Protein AF-J0WWE3-F1 (afdb_monomer_lite)

InterPro domains:
  IPR024512 Small subunit of serine palmitoyltransferase-like [PF11779] (27-78)

Sequence (94 aa):
MVVHTTRPWLRRLDLTYTPPQNRVTRFFWAQRMRFECSYALSMLEPWEKILVLGLLFALWYSVVTGAVKYLPHHIDFLRQRAAYYLEGVGSDEL

Foldseek 3Di:
DPPPDVDVVCVVPPVVLDQDPDPVSNVVSVVVVVVCVVVVVVPDDPVVNVVVVVVVVVVVVVVVVCCVVPVVVVVVVVVQVVCCVPVVDHPPPD

Structure (mmCIF, N/CA/C/O backbone):
data_AF-J0WWE3-F1
#
_entry.id   AF-J0WWE3-F1
#
loop_
_atom_site.group_PDB
_atom_site.id
_atom_site.type_symbol
_atom_site.label_atom_id
_atom_site.label_alt_id
_atom_site.label_comp_id
_atom_site.label_asym_id
_atom_site.label_entity_id
_atom_site.label_seq_id
_atom_site.pdbx_PDB_ins_code
_atom_site.Cartn_x
_atom_site.Cartn_y
_atom_site.Cartn_z
_atom_site.occupancy
_atom_site.B_iso_or_equiv
_atom_site.auth_seq_id
_atom_site.auth_comp_id
_atom_site.auth_asym_id
_atom_site.auth_atom_id
_atom_site.pdbx_PDB_model_num
ATOM 1 N N . MET A 1 1 ? -16.078 -22.795 16.525 1.00 41.31 1 MET A N 1
ATOM 2 C CA . MET A 1 1 ? -15.842 -23.805 17.565 1.00 41.31 1 MET A CA 1
ATOM 3 C C . MET A 1 1 ? -15.892 -23.026 18.853 1.00 41.31 1 MET A C 1
ATOM 5 O O . MET A 1 1 ? -14.945 -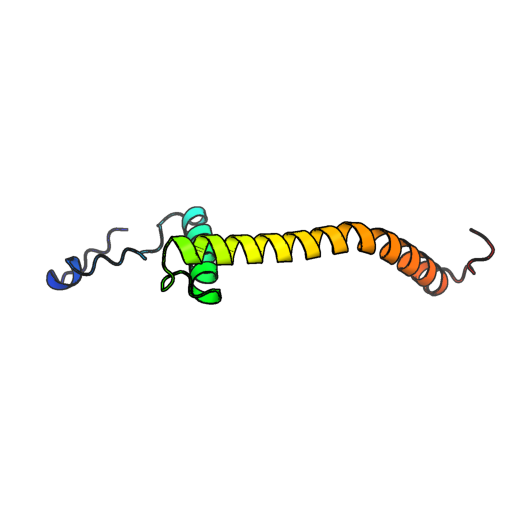22.312 19.156 1.00 41.31 1 MET A O 1
ATOM 9 N N . VAL A 1 2 ? -17.052 -23.020 19.508 1.00 52.00 2 VAL A N 1
ATOM 10 C CA . VAL A 1 2 ? -17.186 -22.408 20.830 1.00 52.00 2 VAL A CA 1
ATOM 11 C C . VAL A 1 2 ? -16.315 -23.252 21.749 1.00 52.00 2 VAL A C 1
ATOM 13 O O . VAL A 1 2 ? -16.633 -24.408 22.017 1.00 52.00 2 VAL A O 1
ATOM 16 N N . VAL A 1 3 ? -15.149 -22.730 22.124 1.00 59.31 3 VAL A N 1
ATOM 17 C CA . VAL A 1 3 ? -14.293 -23.385 23.110 1.00 59.31 3 VAL A CA 1
ATOM 18 C C . VAL A 1 3 ? -15.043 -23.285 24.430 1.00 59.31 3 VAL A C 1
ATOM 20 O O . VAL A 1 3 ? -15.051 -22.239 25.076 1.00 59.31 3 VAL A O 1
ATOM 23 N N . HIS A 1 4 ? -15.727 -24.362 24.809 1.00 50.81 4 HIS A N 1
ATOM 24 C CA . HIS A 1 4 ? -16.303 -24.499 26.138 1.00 50.81 4 HIS A CA 1
ATOM 25 C C . HIS A 1 4 ? -15.156 -24.661 27.136 1.00 50.81 4 HIS A C 1
ATOM 27 O O . HIS A 1 4 ? -14.761 -25.760 27.510 1.00 50.81 4 HIS A O 1
ATOM 33 N N . THR A 1 5 ? -14.581 -23.531 27.535 1.00 63.28 5 THR A N 1
ATOM 34 C CA . THR A 1 5 ? -13.690 -23.459 28.685 1.00 63.28 5 THR A CA 1
ATOM 35 C C . THR A 1 5 ? -14.524 -23.683 29.948 1.00 63.28 5 THR A C 1
ATOM 37 O O . THR A 1 5 ? -15.515 -22.997 30.199 1.00 63.28 5 THR A O 1
ATOM 40 N N . THR A 1 6 ? -14.145 -24.677 30.748 1.00 63.59 6 THR A N 1
ATOM 41 C CA . THR A 1 6 ? -14.820 -25.099 31.989 1.00 63.59 6 THR A CA 1
ATOM 42 C C . THR A 1 6 ? -14.676 -24.098 33.141 1.00 63.59 6 THR A C 1
ATOM 44 O O . THR A 1 6 ? -15.142 -24.356 34.247 1.00 63.59 6 THR A O 1
ATOM 47 N N . ARG A 1 7 ? -14.056 -22.933 32.909 1.00 72.31 7 ARG A N 1
ATOM 48 C CA . ARG A 1 7 ? -13.822 -21.902 33.928 1.00 72.31 7 ARG A CA 1
ATOM 49 C C . ARG A 1 7 ? -14.780 -20.717 33.725 1.00 72.31 7 ARG A C 1
ATOM 51 O O . ARG A 1 7 ? -14.522 -19.876 32.863 1.00 72.31 7 ARG A O 1
ATOM 58 N N . PRO A 1 8 ? -15.866 -20.603 34.514 1.00 69.25 8 PRO A N 1
ATOM 59 C C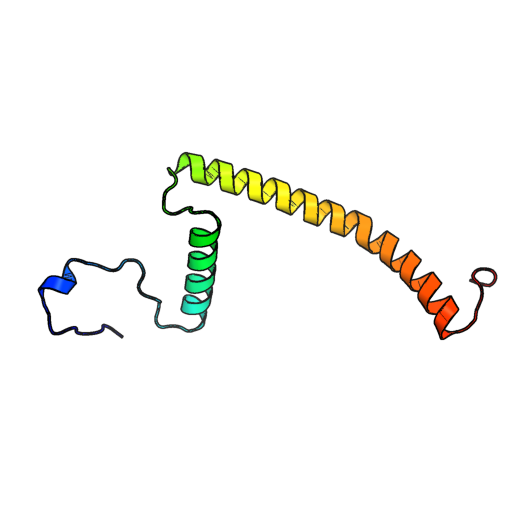A . PRO A 1 8 ? -16.943 -19.634 34.276 1.00 69.25 8 PRO A CA 1
ATOM 60 C C . PRO A 1 8 ? -16.504 -18.164 34.386 1.00 69.25 8 PRO A C 1
ATOM 62 O O . PRO A 1 8 ? -17.116 -17.296 33.770 1.00 69.25 8 PRO A O 1
ATOM 65 N N . TRP A 1 9 ? -15.416 -17.873 35.102 1.00 67.50 9 TRP A N 1
ATOM 66 C CA . TRP A 1 9 ? -14.857 -16.521 35.266 1.00 67.50 9 TRP A CA 1
ATOM 67 C C . TRP A 1 9 ? -14.184 -15.974 33.999 1.00 67.50 9 TRP A C 1
ATOM 69 O O . TRP A 1 9 ? -14.192 -14.765 33.792 1.00 67.50 9 TRP A O 1
ATOM 79 N N . LEU A 1 10 ? -13.660 -16.841 33.120 1.00 64.38 10 LEU A N 1
ATOM 80 C CA . LEU A 1 10 ? -13.057 -16.421 31.845 1.00 64.38 10 LEU A CA 1
ATOM 81 C C . LEU A 1 10 ? -14.104 -15.947 30.827 1.00 64.38 10 LEU A C 1
ATOM 83 O O . LEU A 1 10 ? -13.757 -15.274 29.868 1.00 64.38 10 LEU A O 1
ATOM 87 N N . ARG A 1 11 ? -15.388 -16.248 31.053 1.00 59.91 11 ARG A N 1
ATOM 88 C CA . ARG A 1 11 ? -16.493 -15.883 30.156 1.00 59.91 11 ARG A CA 1
ATOM 89 C C . ARG A 1 11 ? -16.769 -14.373 30.112 1.00 59.91 11 ARG A C 1
ATOM 91 O O . ARG A 1 11 ? -17.400 -13.912 29.177 1.00 59.91 11 ARG A O 1
ATOM 98 N N . ARG A 1 12 ? -16.318 -13.612 31.120 1.00 58.03 12 ARG A N 1
ATOM 99 C CA . ARG A 1 12 ? -16.446 -12.141 31.159 1.00 58.03 12 ARG A CA 1
ATOM 100 C C . ARG A 1 12 ? -15.344 -11.409 30.397 1.00 58.03 12 ARG A C 1
ATOM 102 O O . ARG A 1 12 ? -15.542 -10.264 30.014 1.00 58.03 12 ARG A O 1
ATOM 109 N N . LEU A 1 13 ? -14.207 -12.064 30.173 1.00 63.22 13 LEU A N 1
ATOM 110 C CA . LEU A 1 13 ? -13.203 -11.616 29.215 1.00 63.22 13 LEU A CA 1
ATOM 111 C C . LEU A 1 13 ? -13.663 -12.105 27.844 1.00 63.22 13 LEU A C 1
ATOM 113 O O . LEU A 1 13 ? -13.094 -13.045 27.292 1.00 63.22 13 LEU A O 1
ATOM 117 N N . ASP A 1 14 ? -14.745 -11.517 27.334 1.00 56.66 14 ASP A N 1
ATOM 118 C CA . ASP A 1 14 ? -15.102 -11.677 25.930 1.00 56.66 14 ASP A CA 1
ATOM 119 C C . ASP A 1 14 ? -13.912 -11.145 25.126 1.00 56.66 14 ASP A C 1
ATOM 121 O O . ASP A 1 14 ? -13.696 -9.942 24.989 1.00 56.66 14 ASP A O 1
ATOM 125 N N . LEU A 1 15 ? -13.048 -12.056 24.683 1.00 60.41 15 LEU A N 1
ATOM 126 C CA . LEU A 1 15 ? -11.953 -11.747 23.784 1.00 60.41 15 LEU A CA 1
ATOM 127 C C . LEU A 1 15 ? -12.610 -11.409 22.447 1.00 60.41 15 LEU A C 1
ATOM 129 O O . LEU A 1 15 ? -12.768 -12.270 21.583 1.00 60.41 15 LEU A O 1
ATOM 133 N N . THR A 1 16 ? -12.984 -10.142 22.263 1.00 61.97 16 THR A N 1
ATOM 134 C CA . THR A 1 16 ? -13.520 -9.605 20.999 1.00 61.97 16 THR A CA 1
ATOM 135 C C . THR A 1 16 ? -12.596 -9.922 19.811 1.00 61.97 16 THR A C 1
ATOM 137 O O . THR A 1 16 ? -13.015 -9.925 18.659 1.00 61.97 16 THR A O 1
ATOM 140 N N . TYR A 1 17 ? -11.338 -10.270 20.097 1.00 68.50 17 TYR A N 1
ATOM 141 C CA . TYR A 1 17 ? -10.324 -10.759 19.170 1.00 68.50 17 TYR A CA 1
ATOM 142 C C . TYR A 1 17 ? -10.231 -12.290 19.071 1.00 68.50 17 TYR A C 1
ATOM 144 O O . TYR A 1 17 ? -9.136 -12.853 19.019 1.00 68.50 17 TYR A O 1
ATOM 152 N N . THR A 1 18 ? -11.355 -12.999 19.013 1.00 76.88 18 THR A N 1
ATOM 153 C CA . THR A 1 18 ? -11.321 -14.417 18.628 1.00 76.88 18 THR A CA 1
ATOM 154 C C . THR A 1 18 ? -11.182 -14.547 17.105 1.00 76.88 18 THR A C 1
ATOM 156 O O . THR A 1 18 ? -11.909 -13.887 16.358 1.00 76.88 18 THR A O 1
ATOM 159 N N . PRO A 1 19 ? -10.249 -15.376 16.595 1.00 79.38 19 PRO A N 1
ATOM 160 C CA . PRO A 1 19 ? -10.134 -15.596 15.162 1.00 79.38 19 PRO A CA 1
ATOM 161 C C . PRO A 1 19 ? -11.382 -16.332 14.647 1.00 79.38 19 PRO A C 1
ATOM 163 O O . PRO A 1 19 ? -11.793 -17.337 15.238 1.00 79.38 19 PRO A O 1
ATOM 166 N N . PRO A 1 20 ? -11.980 -15.888 13.529 1.00 83.88 20 PRO A N 1
ATOM 167 C CA . PRO A 1 20 ? -13.163 -16.533 12.973 1.00 83.88 20 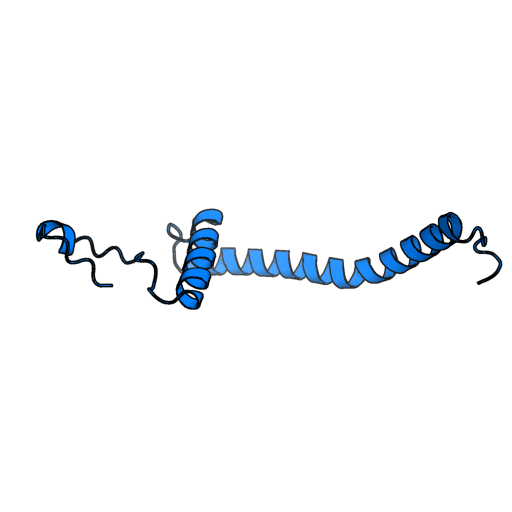PRO A CA 1
ATOM 168 C C . PRO A 1 20 ? -12.823 -17.923 12.410 1.00 83.88 20 PRO A C 1
ATOM 170 O O 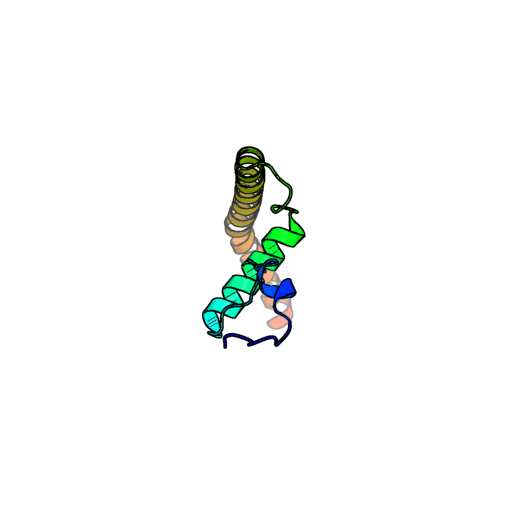. PRO A 1 20 ? -11.696 -18.191 11.990 1.00 83.88 20 PRO A O 1
ATOM 173 N N . GLN A 1 21 ? -13.809 -18.824 12.391 1.00 83.31 21 GLN A N 1
ATOM 174 C CA . GLN A 1 21 ? -13.588 -20.244 12.087 1.00 83.31 21 GLN A CA 1
ATOM 175 C C . GLN A 1 21 ? -13.286 -20.522 10.604 1.00 83.31 21 GLN A C 1
ATOM 177 O O . GLN A 1 21 ? -12.562 -21.471 10.296 1.00 83.31 21 GLN A O 1
ATOM 182 N N . ASN A 1 22 ? -13.796 -19.700 9.681 1.00 91.38 22 ASN A N 1
ATOM 183 C CA . ASN A 1 22 ? -13.581 -19.909 8.248 1.00 91.38 22 ASN A CA 1
ATOM 184 C C . ASN A 1 22 ? -12.176 -19.443 7.834 1.00 91.38 22 ASN A C 1
ATOM 186 O O . ASN A 1 22 ? -11.677 -18.420 8.303 1.00 91.38 22 ASN A O 1
ATOM 190 N N . ARG A 1 23 ? -11.534 -20.167 6.905 1.00 88.88 23 ARG A N 1
ATOM 191 C CA . ARG A 1 23 ? -10.155 -19.870 6.462 1.00 88.88 23 ARG A CA 1
ATOM 192 C C . ARG A 1 23 ? -10.016 -18.465 5.870 1.00 88.88 23 ARG A C 1
ATOM 194 O O . ARG A 1 23 ? -9.093 -17.741 6.227 1.00 88.88 23 ARG A O 1
ATOM 201 N N . VAL A 1 24 ? -10.963 -18.069 5.020 1.00 91.19 24 VAL A N 1
ATOM 202 C CA . VAL A 1 24 ? -10.976 -16.752 4.362 1.00 91.19 24 VAL A CA 1
ATOM 203 C C . VAL A 1 24 ? -11.174 -15.635 5.384 1.00 91.19 24 VAL A C 1
ATOM 205 O O . VAL A 1 24 ? -10.386 -14.696 5.442 1.00 91.19 24 VAL A O 1
ATOM 208 N N . THR A 1 25 ? -12.170 -15.764 6.263 1.00 88.06 25 THR A N 1
ATOM 209 C CA . THR A 1 25 ? -12.409 -14.768 7.317 1.00 88.06 25 THR A CA 1
ATOM 210 C C . THR A 1 25 ? -11.230 -14.678 8.279 1.00 88.06 25 THR A C 1
ATOM 212 O O . THR A 1 25 ? -10.912 -13.593 8.754 1.00 88.06 25 THR A O 1
ATOM 215 N N . ARG A 1 26 ? -10.547 -15.798 8.552 1.00 90.25 26 ARG A N 1
ATOM 216 C CA . ARG A 1 26 ? -9.358 -15.829 9.412 1.00 90.25 26 ARG A CA 1
ATOM 217 C C . ARG A 1 26 ? -8.182 -15.108 8.766 1.00 90.25 26 ARG A C 1
ATOM 219 O O . ARG A 1 26 ? -7.445 -14.423 9.467 1.00 90.25 26 ARG A O 1
ATOM 226 N N . PHE A 1 27 ? -8.021 -15.238 7.450 1.00 90.88 27 PHE A N 1
ATOM 227 C CA . PHE A 1 27 ? -7.015 -14.489 6.707 1.00 90.88 27 PHE A CA 1
ATOM 228 C C . PHE A 1 27 ? -7.269 -12.982 6.806 1.00 90.88 27 PHE A C 1
ATOM 230 O O . PHE A 1 27 ? -6.383 -12.253 7.242 1.00 90.88 27 PHE A O 1
ATOM 237 N N . PHE A 1 28 ? -8.486 -12.520 6.502 1.00 91.19 28 PHE A N 1
ATOM 238 C CA . PHE A 1 28 ? -8.830 -11.099 6.622 1.00 91.19 28 PHE A CA 1
ATOM 239 C C . PHE A 1 28 ? -8.708 -10.578 8.058 1.00 91.19 28 PHE A C 1
ATOM 241 O O . PHE A 1 28 ? -8.189 -9.484 8.264 1.00 91.19 28 PHE A O 1
ATOM 248 N N . TRP A 1 29 ? -9.104 -11.375 9.053 1.00 89.56 29 TRP A N 1
ATOM 249 C CA . TRP A 1 29 ? -8.906 -11.047 10.466 1.00 89.56 29 TRP A CA 1
ATOM 250 C C . TRP A 1 29 ? -7.422 -10.875 10.811 1.00 89.56 29 TRP A C 1
ATOM 252 O O . TRP A 1 29 ? -7.050 -9.899 11.454 1.00 89.56 29 TRP A O 1
ATOM 262 N N . ALA A 1 30 ? -6.556 -11.771 10.329 1.00 90.62 30 ALA A N 1
ATOM 263 C CA . ALA A 1 30 ? -5.119 -11.680 10.570 1.00 90.62 30 ALA A CA 1
ATOM 264 C C . ALA A 1 30 ? -4.495 -10.454 9.890 1.00 90.62 30 ALA A C 1
ATOM 266 O O . ALA A 1 30 ? -3.648 -9.797 10.490 1.00 90.62 30 ALA A O 1
ATOM 267 N N . GLN A 1 31 ? -4.913 -10.122 8.664 1.00 91.38 31 GLN A N 1
ATOM 268 C CA . GLN A 1 31 ? -4.436 -8.915 7.980 1.00 91.38 31 GLN A CA 1
ATOM 269 C C . GLN A 1 31 ? -4.889 -7.646 8.699 1.00 91.38 31 GLN A C 1
ATOM 271 O O . GLN A 1 31 ? -4.078 -6.752 8.929 1.00 91.38 31 GLN A O 1
ATOM 276 N N . ARG A 1 32 ? -6.156 -7.597 9.124 1.00 89.38 32 ARG A N 1
ATOM 277 C CA . ARG A 1 32 ? -6.684 -6.488 9.920 1.00 89.38 32 ARG A CA 1
ATOM 278 C C . ARG A 1 32 ? -5.901 -6.313 11.220 1.00 89.38 32 ARG A C 1
ATOM 280 O O . ARG A 1 32 ? -5.478 -5.202 11.506 1.00 89.38 32 ARG A O 1
ATOM 287 N N . MET A 1 33 ? -5.664 -7.396 11.958 1.00 90.38 33 MET A N 1
ATOM 288 C CA . MET A 1 33 ? -4.913 -7.348 13.213 1.00 90.38 33 MET A CA 1
ATOM 289 C C . MET A 1 33 ? -3.480 -6.850 12.994 1.00 90.38 33 MET A C 1
ATOM 291 O O . MET A 1 33 ? -3.008 -5.984 13.719 1.00 90.38 33 MET A O 1
ATOM 295 N N . ARG A 1 34 ? -2.791 -7.356 11.963 1.00 89.81 34 ARG A N 1
ATOM 296 C CA . ARG A 1 34 ? -1.441 -6.888 11.607 1.00 89.81 34 ARG A CA 1
ATOM 297 C C . ARG A 1 34 ? -1.432 -5.391 11.328 1.00 89.81 34 ARG A C 1
ATOM 299 O O . ARG A 1 34 ? -0.574 -4.687 11.843 1.00 89.81 34 ARG A O 1
ATOM 306 N N . PHE A 1 35 ? -2.409 -4.914 10.565 1.00 90.19 35 PHE A N 1
ATOM 307 C CA . PHE A 1 35 ? -2.542 -3.501 10.243 1.00 90.19 35 PHE A CA 1
ATOM 308 C C . PHE A 1 35 ? -2.838 -2.643 11.486 1.00 90.19 35 PHE A C 1
ATOM 310 O O . PHE A 1 35 ? -2.188 -1.622 11.697 1.00 90.19 35 PHE A O 1
ATOM 317 N N . GLU A 1 36 ? -3.765 -3.079 12.345 1.00 88.62 36 GLU A N 1
ATOM 318 C CA . GLU A 1 36 ? -4.082 -2.401 13.608 1.00 88.62 36 GLU A CA 1
ATOM 319 C C . GLU A 1 36 ? -2.868 -2.352 14.553 1.00 88.62 36 GLU A C 1
ATOM 321 O O . GLU A 1 36 ? -2.636 -1.313 15.171 1.00 88.62 36 GLU A O 1
ATOM 326 N N . CYS A 1 37 ? -2.052 -3.412 14.608 1.00 88.44 37 CYS A N 1
ATOM 327 C CA . CYS A 1 37 ? -0.817 -3.448 15.395 1.00 88.44 37 CYS A CA 1
ATOM 328 C C . CYS A 1 37 ? 0.297 -2.556 14.822 1.00 88.44 37 CYS A C 1
ATOM 330 O O . CYS A 1 37 ? 0.929 -1.832 15.585 1.00 88.44 37 CYS A O 1
ATOM 332 N N . SER A 1 38 ? 0.548 -2.581 13.507 1.00 88.62 38 SER A N 1
ATOM 333 C CA . SER A 1 38 ? 1.639 -1.810 12.883 1.00 88.62 38 SER A CA 1
ATOM 334 C C . SER A 1 38 ? 1.476 -0.298 13.038 1.00 88.62 38 SER A C 1
ATOM 336 O O . SER A 1 38 ? 2.470 0.407 13.184 1.00 88.62 38 SER A O 1
ATOM 338 N N . TYR A 1 39 ? 0.236 0.191 13.030 1.00 85.38 39 TYR A N 1
ATOM 339 C CA . TYR A 1 39 ? -0.081 1.618 13.153 1.00 85.38 39 TYR A CA 1
ATOM 340 C C . TYR A 1 39 ? -0.671 1.988 14.521 1.00 85.38 39 TYR A C 1
ATOM 342 O O . TYR A 1 39 ? -1.196 3.086 14.679 1.00 85.38 39 TYR A O 1
ATOM 350 N N . ALA A 1 40 ? -0.626 1.068 15.495 1.00 87.94 40 ALA A N 1
ATOM 351 C CA . ALA A 1 40 ? -1.178 1.234 16.843 1.00 87.94 40 ALA A CA 1
ATOM 352 C C . ALA A 1 40 ? -2.635 1.754 16.882 1.00 87.94 40 ALA A C 1
ATOM 354 O O . ALA A 1 40 ? -3.056 2.394 17.846 1.00 87.94 40 ALA A O 1
ATOM 355 N N . LEU A 1 41 ? -3.441 1.439 15.859 1.00 85.94 41 LEU A N 1
ATOM 356 C CA . LEU A 1 41 ? -4.787 2.001 15.647 1.00 85.94 41 LEU A CA 1
ATOM 357 C C . LEU A 1 41 ? -5.794 1.622 16.738 1.00 85.94 41 LEU A C 1
ATOM 359 O O . LEU A 1 41 ? -6.904 2.150 16.748 1.00 85.94 41 LEU A O 1
ATOM 363 N N . SER A 1 42 ? -5.446 0.674 17.609 1.00 84.12 42 SER A N 1
ATOM 364 C CA . SER A 1 42 ? -6.262 0.278 18.756 1.00 84.12 42 SER A CA 1
ATOM 365 C C . SER A 1 42 ? -6.215 1.280 19.911 1.00 84.12 42 SER A C 1
ATOM 367 O O . SER A 1 42 ? -7.078 1.212 20.778 1.00 84.12 42 SER A O 1
ATOM 369 N N . MET A 1 43 ? -5.205 2.155 19.955 1.00 88.50 43 MET A N 1
ATOM 370 C CA . MET A 1 43 ? -5.017 3.154 21.018 1.00 88.50 43 MET A CA 1
ATOM 371 C C . MET A 1 43 ? -5.499 4.554 20.607 1.00 88.50 43 MET A C 1
ATOM 373 O O . MET A 1 43 ? -5.670 5.402 21.474 1.00 88.50 43 MET A O 1
ATOM 377 N N . LEU A 1 44 ? -5.694 4.796 19.306 1.00 91.06 44 LEU A N 1
ATOM 378 C CA . LEU A 1 44 ? -6.059 6.107 18.767 1.00 91.06 44 LEU A CA 1
ATOM 379 C C . LEU A 1 44 ? -7.544 6.409 18.961 1.00 91.06 44 LEU A C 1
ATOM 381 O O . LEU A 1 44 ? -8.399 5.521 18.838 1.00 91.06 44 LEU A O 1
ATOM 385 N N . GLU A 1 45 ? -7.854 7.687 19.158 1.00 94.69 45 GLU A N 1
ATOM 386 C CA . GLU A 1 45 ? -9.236 8.147 19.134 1.00 94.69 45 GLU A CA 1
ATOM 387 C C . GLU A 1 45 ? -9.850 7.988 17.726 1.00 94.69 45 GLU A C 1
ATOM 389 O O . GLU A 1 45 ? -9.139 7.983 16.711 1.00 94.69 45 GLU A O 1
ATOM 394 N N . PRO A 1 46 ? -11.190 7.884 17.611 1.00 91.50 46 PRO A N 1
ATOM 395 C CA . PRO A 1 46 ? -11.843 7.664 16.321 1.00 91.50 46 PRO A CA 1
ATOM 396 C C . PRO A 1 46 ? -11.506 8.719 15.258 1.00 91.50 46 PRO A C 1
ATOM 398 O O . PRO A 1 46 ? -11.418 8.383 14.078 1.00 91.50 46 PRO A O 1
ATOM 401 N N . TRP A 1 47 ? -11.296 9.978 15.659 1.00 95.19 47 TRP A N 1
ATOM 402 C CA . TRP A 1 47 ? -10.957 11.065 14.739 1.00 95.19 47 TRP A CA 1
ATOM 403 C C . TRP A 1 47 ? -9.480 11.024 14.308 1.00 95.19 47 TRP A C 1
ATOM 405 O O . TRP A 1 47 ? -9.188 11.205 13.125 1.00 95.19 47 TRP A O 1
ATOM 415 N N . GLU A 1 48 ? -8.556 10.703 15.223 1.00 93.62 48 GLU A N 1
ATOM 416 C CA . GLU A 1 48 ? -7.124 10.553 14.922 1.00 93.62 48 GLU A CA 1
ATOM 417 C C . GLU A 1 48 ? -6.899 9.419 13.927 1.00 93.62 48 GLU A C 1
ATOM 419 O O . GLU A 1 48 ? -6.115 9.537 12.982 1.00 93.62 48 GLU A O 1
ATOM 424 N N . LYS A 1 49 ? -7.653 8.329 14.088 1.00 91.38 49 LYS A N 1
ATOM 425 C CA . LYS A 1 49 ? -7.635 7.200 13.161 1.00 91.38 49 LYS A CA 1
ATOM 426 C C . LYS A 1 49 ? -7.989 7.624 11.736 1.00 91.38 49 LYS A C 1
ATOM 428 O O . LYS A 1 49 ? -7.348 7.159 10.796 1.00 91.38 49 LYS A O 1
ATOM 433 N N . ILE A 1 50 ? -8.975 8.507 11.561 1.00 93.62 50 ILE A N 1
ATOM 434 C CA . ILE A 1 50 ? -9.359 9.023 10.237 1.00 93.62 50 ILE A CA 1
ATOM 435 C C . ILE A 1 50 ? -8.207 9.828 9.628 1.00 93.62 50 ILE A C 1
ATOM 437 O O . ILE A 1 50 ? -7.893 9.634 8.453 1.00 93.62 50 ILE A O 1
ATOM 441 N N . LEU A 1 51 ? -7.536 10.671 10.419 1.00 94.69 51 LEU A N 1
ATOM 442 C CA . LEU A 1 51 ? -6.392 11.451 9.940 1.00 94.69 51 LEU A CA 1
ATOM 443 C C . LEU A 1 51 ? -5.205 10.575 9.536 1.00 94.69 51 LEU A C 1
ATOM 445 O O . LEU A 1 51 ? -4.667 10.751 8.443 1.00 94.69 51 LEU A O 1
ATOM 449 N N . VAL A 1 52 ? -4.815 9.616 10.379 1.00 93.56 52 VAL A N 1
ATOM 450 C CA . VAL A 1 52 ? -3.691 8.710 10.092 1.00 93.56 52 VAL A CA 1
ATOM 451 C C . VAL A 1 52 ? -3.972 7.870 8.850 1.00 93.56 52 VAL A C 1
ATOM 453 O O . VAL A 1 52 ? -3.105 7.745 7.985 1.00 93.56 52 VAL A O 1
ATOM 456 N N . LEU A 1 53 ? -5.190 7.336 8.718 1.00 93.56 53 LEU A N 1
ATOM 457 C CA . LEU A 1 53 ? -5.591 6.608 7.514 1.00 93.56 53 LEU A CA 1
ATOM 458 C C . LEU A 1 53 ? -5.560 7.514 6.282 1.00 93.56 53 LEU A C 1
ATOM 460 O O . LEU A 1 53 ? -5.022 7.104 5.259 1.00 93.56 53 LEU A O 1
ATOM 464 N N . GLY A 1 54 ? -6.075 8.742 6.378 1.00 95.69 54 GLY A N 1
ATOM 465 C CA . GLY A 1 54 ? -6.035 9.716 5.287 1.00 95.69 54 GLY A CA 1
ATOM 466 C C . GLY A 1 54 ? -4.610 10.026 4.824 1.00 95.69 54 GLY A C 1
ATOM 467 O O . GLY A 1 54 ? -4.332 9.989 3.625 1.00 95.69 54 GLY A O 1
ATOM 468 N N . LEU A 1 55 ? -3.686 10.245 5.764 1.00 95.56 55 LEU A N 1
ATOM 469 C CA . LEU A 1 55 ? -2.271 10.467 5.461 1.00 95.56 55 LEU A CA 1
ATOM 470 C C . LEU A 1 55 ? -1.638 9.236 4.804 1.00 95.56 55 LEU A C 1
ATOM 472 O O . LEU A 1 55 ? -0.951 9.363 3.791 1.00 95.56 55 LEU A O 1
ATOM 476 N N . LEU A 1 56 ? -1.891 8.042 5.346 1.00 94.31 56 LEU A N 1
ATOM 477 C CA . LEU A 1 56 ? -1.378 6.797 4.781 1.00 94.31 56 LEU A CA 1
ATOM 478 C C . LEU A 1 56 ? -1.888 6.588 3.350 1.00 94.31 56 LEU A C 1
ATOM 480 O O . LEU A 1 56 ? -1.106 6.240 2.467 1.00 94.31 56 LEU A O 1
ATOM 484 N N . PHE A 1 57 ? -3.175 6.844 3.107 1.00 95.56 57 PHE A N 1
ATOM 485 C CA . PHE A 1 57 ? -3.761 6.788 1.771 1.00 95.56 57 PHE A CA 1
ATOM 486 C C . PHE A 1 57 ? -3.132 7.812 0.830 1.00 95.56 57 PHE A C 1
ATOM 488 O O . PHE A 1 57 ? -2.822 7.458 -0.303 1.00 95.56 57 PHE A O 1
ATOM 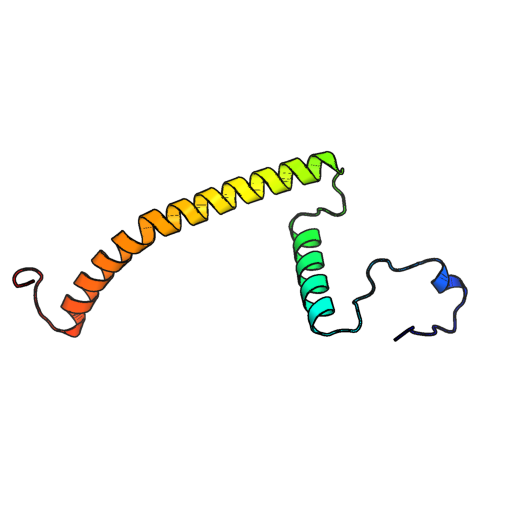495 N N . ALA A 1 58 ? -2.893 9.046 1.280 1.00 97.50 58 ALA A N 1
ATOM 496 C CA . ALA A 1 58 ? -2.244 10.070 0.465 1.00 97.50 58 ALA A CA 1
ATOM 497 C C . ALA A 1 58 ? -0.803 9.680 0.090 1.00 97.50 58 ALA A C 1
ATOM 499 O O . ALA A 1 58 ? -0.409 9.801 -1.073 1.00 97.50 58 ALA A O 1
ATOM 500 N N . LEU A 1 59 ? -0.033 9.152 1.046 1.00 96.69 59 LEU A N 1
ATOM 501 C CA . LEU A 1 59 ? 1.322 8.649 0.806 1.00 96.69 59 LEU A CA 1
ATOM 502 C C . LEU A 1 59 ? 1.313 7.470 -0.165 1.00 96.69 59 LEU A C 1
ATOM 504 O O . LEU A 1 59 ? 2.050 7.475 -1.150 1.00 96.69 59 LEU A O 1
ATOM 508 N N . TRP A 1 60 ? 0.444 6.488 0.074 1.00 96.38 60 TRP A N 1
ATOM 509 C CA . TRP A 1 60 ? 0.306 5.326 -0.796 1.00 96.38 60 TRP A CA 1
ATOM 510 C C . TRP A 1 60 ? -0.105 5.729 -2.212 1.00 96.38 60 TRP A C 1
ATOM 512 O O . TRP A 1 60 ? 0.488 5.273 -3.185 1.00 96.38 60 TRP A O 1
ATOM 522 N N . TYR A 1 61 ? -1.067 6.641 -2.339 1.00 97.62 61 TYR A N 1
ATOM 523 C CA . TYR A 1 61 ? -1.505 7.176 -3.622 1.00 97.62 61 TYR A CA 1
ATOM 524 C C . TYR A 1 61 ? -0.374 7.898 -4.362 1.00 97.62 61 TYR A C 1
ATOM 526 O O . TYR A 1 61 ? -0.207 7.699 -5.566 1.00 97.62 61 TYR A O 1
ATOM 534 N N . SER A 1 62 ? 0.433 8.692 -3.653 1.00 96.56 62 SER A N 1
ATOM 535 C CA . SER A 1 62 ? 1.610 9.356 -4.224 1.00 96.56 62 SER A CA 1
ATOM 536 C C . SER A 1 62 ? 2.635 8.341 -4.741 1.00 96.56 62 SER A C 1
ATOM 538 O O . SER A 1 62 ? 3.084 8.448 -5.882 1.00 96.56 62 SER A O 1
ATOM 540 N N . VAL A 1 63 ? 2.930 7.295 -3.959 1.00 96.38 63 VAL A N 1
ATOM 541 C CA . VAL A 1 63 ? 3.835 6.204 -4.358 1.00 96.38 63 VAL A CA 1
ATOM 542 C C . VAL A 1 63 ? 3.304 5.462 -5.581 1.00 96.38 63 VAL A C 1
ATOM 544 O O . VAL A 1 63 ? 4.050 5.260 -6.533 1.00 96.38 63 VAL A O 1
ATOM 547 N N . VAL A 1 64 ? 2.021 5.091 -5.596 1.00 96.88 64 VAL A N 1
ATOM 548 C CA . VAL A 1 64 ? 1.400 4.395 -6.733 1.00 96.88 64 VAL A CA 1
ATOM 549 C C . VAL A 1 64 ? 1.407 5.276 -7.978 1.00 96.88 64 VAL A C 1
ATOM 551 O O . VAL A 1 64 ? 1.768 4.810 -9.052 1.00 96.88 64 VAL A O 1
ATOM 554 N N . THR A 1 65 ? 1.065 6.557 -7.846 1.00 96.31 65 THR A N 1
ATOM 555 C CA . THR A 1 65 ? 1.079 7.502 -8.971 1.00 96.31 65 THR A CA 1
ATOM 556 C C . THR A 1 65 ? 2.494 7.694 -9.513 1.00 96.31 65 THR A C 1
ATOM 558 O O . THR A 1 65 ? 2.694 7.685 -10.728 1.00 96.31 65 THR A O 1
ATOM 561 N N . GLY A 1 66 ? 3.480 7.841 -8.625 1.00 93.56 66 GLY A N 1
ATOM 562 C CA . GLY A 1 66 ? 4.890 7.924 -8.988 1.00 93.56 66 GLY A CA 1
ATOM 563 C C . GLY A 1 66 ? 5.365 6.652 -9.683 1.00 93.56 66 GLY A C 1
ATOM 564 O O . GLY A 1 66 ? 5.947 6.738 -10.757 1.00 93.56 66 GLY A O 1
ATOM 565 N N . ALA A 1 67 ? 5.036 5.480 -9.136 1.00 94.62 67 ALA A N 1
ATOM 566 C CA . ALA A 1 67 ? 5.344 4.192 -9.740 1.00 94.62 67 ALA A CA 1
ATOM 567 C C . ALA A 1 67 ? 4.721 4.082 -11.135 1.00 94.62 67 ALA A C 1
ATOM 569 O O . ALA A 1 67 ? 5.451 3.912 -12.095 1.00 94.62 67 ALA A O 1
ATOM 570 N N . VAL A 1 68 ? 3.410 4.273 -11.293 1.00 94.62 68 VAL A N 1
ATOM 571 C CA . VAL A 1 68 ? 2.727 4.154 -12.596 1.00 94.62 68 VAL A CA 1
ATOM 572 C C . VAL A 1 68 ? 3.303 5.108 -13.646 1.00 94.62 68 VAL A C 1
ATOM 574 O O . VAL A 1 68 ? 3.405 4.732 -14.810 1.00 94.62 68 VAL A O 1
ATOM 577 N N . LYS A 1 69 ? 3.706 6.324 -13.259 1.00 92.19 69 LYS A N 1
ATOM 578 C CA . LYS A 1 69 ? 4.306 7.289 -14.193 1.00 92.19 69 LYS A CA 1
ATOM 579 C C . LYS A 1 69 ? 5.775 6.995 -14.504 1.00 92.19 69 LYS A C 1
ATOM 581 O O . LYS A 1 69 ? 6.205 7.211 -15.631 1.00 92.19 69 LYS A O 1
ATOM 586 N N . TYR A 1 70 ? 6.545 6.526 -13.526 1.00 91.19 70 TYR A N 1
ATOM 587 C CA . TYR A 1 70 ? 7.991 6.334 -13.654 1.00 91.19 70 TYR A CA 1
ATOM 588 C C . TYR A 1 70 ? 8.372 4.950 -14.202 1.00 91.19 70 TYR A C 1
ATOM 590 O O . TYR A 1 70 ? 9.294 4.840 -15.008 1.00 91.19 70 TYR A O 1
ATOM 598 N N . LEU A 1 71 ? 7.655 3.893 -13.803 1.00 88.69 71 LEU A N 1
ATOM 599 C CA . LEU A 1 71 ? 7.950 2.511 -14.192 1.00 88.69 71 LEU A CA 1
ATOM 600 C C . LEU A 1 71 ? 8.001 2.286 -15.712 1.00 88.69 71 LEU A C 1
ATOM 602 O O . LEU A 1 71 ? 8.973 1.672 -16.144 1.00 88.69 71 LEU A O 1
ATOM 606 N N . PRO A 1 72 ? 7.025 2.736 -16.533 1.00 89.25 72 PRO A N 1
ATOM 607 C CA . PRO A 1 72 ? 7.042 2.438 -17.966 1.00 89.25 72 PRO A CA 1
ATOM 608 C C . PRO A 1 72 ? 8.269 3.047 -18.645 1.00 89.25 72 PRO A C 1
ATOM 610 O O . PRO A 1 72 ? 8.977 2.353 -19.366 1.00 89.25 72 PRO A O 1
ATOM 613 N N . HIS A 1 73 ? 8.599 4.297 -18.308 1.00 85.31 73 HIS A N 1
ATOM 614 C CA . HIS A 1 73 ? 9.793 4.957 -18.827 1.00 85.31 73 HIS A CA 1
ATOM 615 C C . HIS A 1 73 ? 11.082 4.218 -18.429 1.00 85.31 73 HIS A C 1
ATOM 617 O O . HIS A 1 73 ? 12.014 4.093 -19.222 1.00 85.31 73 HIS A O 1
ATOM 623 N N . HIS A 1 74 ? 11.133 3.685 -17.206 1.00 88.12 74 HIS A N 1
ATOM 624 C CA . HIS A 1 74 ? 12.298 2.948 -16.731 1.00 88.12 74 HIS A CA 1
ATOM 625 C C . HIS A 1 74 ? 12.424 1.550 -17.359 1.00 88.12 74 HIS A C 1
ATOM 627 O O . HIS A 1 74 ? 13.539 1.081 -17.589 1.00 88.12 74 HIS A O 1
ATOM 633 N N . ILE A 1 75 ? 11.302 0.893 -17.669 1.00 89.38 75 ILE A N 1
ATOM 634 C CA . ILE A 1 75 ? 11.287 -0.400 -18.364 1.00 89.38 75 ILE A CA 1
ATOM 635 C C . ILE A 1 75 ? 11.847 -0.259 -19.779 1.00 89.38 75 ILE A C 1
ATOM 637 O O . ILE A 1 75 ? 12.655 -1.095 -20.173 1.00 89.38 75 ILE A O 1
ATOM 641 N N . ASP A 1 76 ? 11.487 0.793 -20.516 1.00 87.25 76 ASP A N 1
ATOM 642 C CA . ASP A 1 76 ? 12.004 1.007 -21.875 1.00 87.25 76 ASP A CA 1
ATOM 643 C C . ASP A 1 76 ? 13.527 1.184 -21.878 1.00 87.25 76 ASP A C 1
ATOM 645 O O . ASP A 1 76 ? 14.239 0.565 -22.673 1.00 87.25 76 ASP A O 1
ATOM 649 N N . PHE A 1 77 ? 14.046 1.944 -20.915 1.00 87.31 77 PHE A N 1
ATOM 650 C CA . PHE A 1 77 ? 15.483 2.107 -20.715 1.00 87.31 77 PHE A CA 1
ATOM 651 C C . PHE A 1 77 ? 16.190 0.789 -20.355 1.00 87.31 77 PHE A C 1
ATOM 653 O O . PHE A 1 77 ? 17.246 0.460 -20.904 1.00 87.31 77 PHE A O 1
ATOM 660 N N . LEU A 1 78 ? 15.609 0.008 -19.438 1.00 89.88 78 LEU A N 1
ATOM 661 C CA . LEU A 1 78 ? 16.138 -1.304 -19.060 1.00 89.88 78 LEU A CA 1
ATOM 662 C C . LEU A 1 78 ? 16.088 -2.290 -20.229 1.00 89.88 78 LEU A C 1
ATOM 664 O O . LEU A 1 78 ? 17.022 -3.072 -20.392 1.00 89.88 78 LEU A O 1
ATOM 668 N N . ARG A 1 79 ? 15.044 -2.230 -21.061 1.00 88.06 79 ARG A N 1
ATOM 669 C CA . ARG A 1 79 ? 14.884 -3.069 -22.252 1.00 88.06 79 ARG A CA 1
ATOM 670 C C . ARG A 1 79 ? 15.978 -2.793 -23.277 1.00 88.06 79 ARG A C 1
ATOM 672 O O . ARG A 1 79 ? 16.583 -3.743 -23.757 1.00 88.06 79 ARG A O 1
ATOM 679 N N . GLN A 1 80 ? 16.265 -1.524 -23.571 1.00 84.81 80 GLN A N 1
ATOM 680 C CA . GLN A 1 80 ? 17.344 -1.145 -24.494 1.00 84.81 80 GLN A CA 1
ATOM 681 C C . GLN A 1 80 ? 18.704 -1.660 -24.009 1.00 84.81 80 GLN A C 1
ATOM 683 O O . GLN A 1 80 ? 19.467 -2.245 -24.774 1.00 84.81 80 GLN A O 1
ATOM 688 N N . ARG A 1 81 ? 18.986 -1.519 -22.708 1.00 85.44 81 ARG A N 1
ATOM 689 C CA . ARG A 1 81 ? 20.215 -2.059 -22.111 1.00 85.44 81 ARG A CA 1
ATOM 690 C C . ARG A 1 81 ? 20.259 -3.582 -22.143 1.00 85.44 81 ARG A C 1
ATOM 692 O O . ARG A 1 81 ? 21.295 -4.148 -22.469 1.00 85.44 81 ARG A O 1
ATOM 699 N N . ALA A 1 82 ? 19.155 -4.247 -21.817 1.00 89.06 82 ALA A N 1
ATOM 700 C CA . ALA A 1 82 ? 19.073 -5.701 -21.862 1.00 89.06 82 ALA A CA 1
ATOM 701 C C . ALA A 1 82 ? 19.297 -6.233 -23.287 1.00 89.06 82 ALA A C 1
ATOM 703 O O . ALA A 1 82 ? 20.048 -7.189 -23.443 1.00 89.06 82 ALA A O 1
ATOM 704 N N . ALA A 1 83 ? 18.728 -5.585 -24.309 1.00 85.69 83 ALA A N 1
ATOM 705 C CA . ALA A 1 83 ? 18.954 -5.931 -25.714 1.00 85.69 83 ALA A CA 1
ATOM 706 C C . ALA A 1 83 ? 20.434 -5.787 -26.104 1.00 85.69 83 ALA A C 1
ATOM 708 O O . ALA A 1 83 ? 21.006 -6.716 -26.668 1.00 85.69 83 ALA A O 1
ATOM 709 N N . TYR A 1 84 ? 21.095 -4.698 -25.694 1.00 82.62 84 TYR A N 1
ATOM 710 C CA . TYR A 1 84 ? 22.532 -4.518 -25.928 1.00 82.62 84 TYR A CA 1
ATOM 711 C C . TYR A 1 84 ? 23.380 -5.648 -25.319 1.00 82.62 84 TYR A C 1
ATOM 713 O O . TYR A 1 84 ? 24.288 -6.164 -25.966 1.00 82.62 84 TYR A O 1
ATOM 721 N N . TYR A 1 85 ? 23.079 -6.067 -24.084 1.00 86.00 85 TYR A N 1
ATOM 722 C CA . TYR A 1 85 ? 23.843 -7.125 -23.409 1.00 86.00 85 TYR A CA 1
ATOM 723 C C . TYR A 1 85 ? 23.511 -8.544 -23.890 1.00 86.00 85 TYR A C 1
ATOM 725 O O . TYR A 1 85 ? 24.374 -9.415 -23.805 1.00 86.00 85 TYR A O 1
ATOM 733 N N . LEU A 1 86 ? 22.279 -8.797 -24.342 1.00 85.75 86 LEU A N 1
ATOM 734 C CA . LEU A 1 86 ? 21.820 -10.136 -24.731 1.00 85.75 86 LEU A CA 1
ATOM 735 C C . LEU A 1 86 ? 21.985 -10.418 -26.227 1.00 85.75 86 LEU A C 1
ATOM 737 O O . LEU A 1 86 ? 22.356 -11.531 -26.589 1.00 85.75 86 LEU A O 1
ATOM 741 N N . GLU A 1 87 ? 21.708 -9.437 -27.086 1.00 81.81 87 GLU A N 1
ATOM 742 C CA . GLU A 1 87 ? 21.680 -9.599 -28.548 1.00 81.81 87 GLU A CA 1
ATOM 743 C C . GLU A 1 87 ? 22.900 -8.962 -29.230 1.00 81.81 87 GLU A C 1
ATOM 745 O O . GLU A 1 87 ? 23.193 -9.276 -30.380 1.00 81.81 87 GLU A O 1
ATOM 750 N N . GLY A 1 88 ? 23.641 -8.092 -28.532 1.00 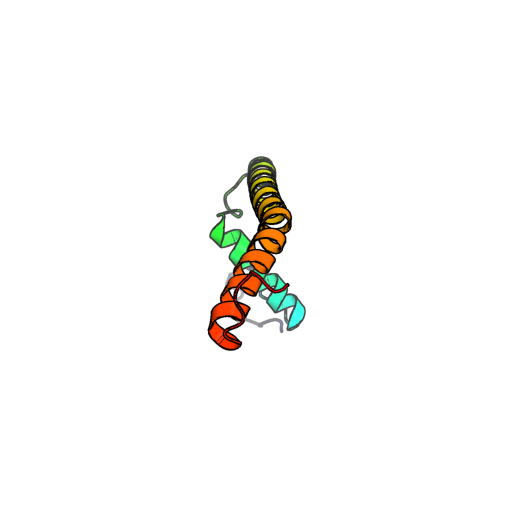71.62 88 GLY A N 1
ATOM 751 C CA . GLY A 1 88 ? 24.815 -7.406 -29.083 1.00 71.62 88 GLY A CA 1
ATOM 752 C C . GLY A 1 88 ? 24.486 -6.339 -30.134 1.00 71.62 88 GLY A C 1
ATOM 753 O O . GLY A 1 88 ? 25.403 -5.770 -30.722 1.00 71.62 88 GLY A O 1
ATOM 754 N N . VAL A 1 89 ? 23.199 -6.055 -30.365 1.00 62.09 89 VAL A N 1
ATOM 755 C CA . VAL A 1 89 ? 22.732 -5.005 -31.276 1.00 62.09 89 VAL A CA 1
ATOM 756 C C . VAL A 1 89 ? 22.838 -3.660 -30.553 1.00 62.09 89 VAL A C 1
ATOM 758 O O . VAL A 1 89 ? 22.215 -3.433 -29.512 1.00 62.09 89 VAL A O 1
ATOM 761 N N . GLY A 1 90 ? 23.696 -2.783 -31.076 1.00 60.44 90 GLY A N 1
ATOM 762 C CA . GLY A 1 90 ? 23.834 -1.400 -30.628 1.00 60.44 90 GLY A CA 1
ATOM 763 C C . GLY A 1 90 ? 22.562 -0.607 -30.912 1.00 60.44 90 GLY A C 1
ATOM 764 O O . GLY A 1 90 ? 21.866 -0.875 -31.884 1.00 60.44 90 GLY A O 1
ATOM 765 N N . SER A 1 91 ? 22.279 0.399 -30.086 1.00 57.94 91 SER A N 1
ATOM 766 C CA . SER A 1 91 ? 21.140 1.333 -30.183 1.00 57.94 91 SER A CA 1
ATOM 767 C C . SER A 1 91 ? 20.983 2.075 -31.519 1.00 57.94 91 SER A C 1
ATOM 769 O O . SER A 1 91 ? 20.093 2.907 -31.647 1.00 57.94 91 SER A O 1
ATOM 771 N N . ASP A 1 92 ? 21.852 1.807 -32.485 1.00 60.09 92 ASP A N 1
ATOM 772 C CA . ASP A 1 92 ? 21.990 2.538 -33.735 1.00 60.09 92 ASP A CA 1
ATOM 773 C C . ASP A 1 92 ? 21.161 1.890 -34.871 1.00 60.09 92 ASP A C 1
ATOM 775 O O . ASP A 1 92 ? 21.077 2.457 -35.959 1.00 60.09 92 ASP A O 1
ATOM 779 N N . GLU A 1 93 ? 20.527 0.729 -34.622 1.00 54.53 93 GLU A N 1
ATOM 780 C CA . GLU A 1 93 ? 19.772 -0.063 -35.618 1.00 54.53 93 GLU A CA 1
ATOM 781 C C . GLU A 1 93 ? 18.271 -0.304 -35.293 1.00 54.53 93 GLU A C 1
ATOM 783 O O . GLU A 1 93 ? 17.602 -1.018 -36.044 1.00 54.53 93 GLU A O 1
ATOM 788 N N . LEU A 1 94 ? 17.710 0.283 -34.220 1.00 53.34 94 LEU A N 1
ATOM 789 C CA . LEU A 1 94 ? 16.281 0.182 -33.831 1.00 53.34 94 LEU A CA 1
ATOM 790 C C . LEU A 1 94 ? 15.578 1.545 -33.830 1.00 53.34 94 LEU A C 1
ATOM 792 O O . LEU A 1 94 ? 14.377 1.574 -34.184 1.00 53.34 94 LEU A O 1
#

pLDDT: mean 82.61, std 13.95, range [41.31, 97.62]

Radius of gyration: 25.13 Å; chains: 1; bounding box: 42×36×71 Å

Organism: Auricularia subglabra (strain TFB-10046 / SS5) (NCBI:txid717982)

Secondary structure (DSSP, 8-state):
-----S-GGGGGS--TTPPPSSHHHHHHHHHHHHHHHHTTTTTS-HHHHHHHHHHHHHHHHHHHHHHHHHHHHHHHHHHHHHHHHHH---TT--